Protein AF-A0A2D6FLA5-F1 (afdb_monomer)

pLDDT: mean 74.34, std 14.35, range [46.25, 93.88]

Secondary structure (DSSP, 8-state):
--------------------PPP--PPP--SS----EEEHHHHHHHHHHS-S-BTTTB---HHHHHHHHHHHS-TTTS-SEEEHHHHHHHHHHHHHHHHH---HHHHHHHHHHHHHHHHHHT-

Solvent-accessible surface area (backbone atoms only — not comparable to full-atom values): 7886 Å² total; per-residue (Å²): 139,82,90,82,86,84,80,82,79,82,80,79,78,72,80,79,75,83,79,83,68,78,76,89,68,76,78,79,82,46,99,67,69,74,73,70,59,41,42,55,68,56,48,54,49,46,61,69,68,42,70,53,73,39,91,90,85,50,66,69,51,76,64,57,47,57,49,45,49,47,71,66,52,33,75,92,82,38,69,68,53,45,40,62,67,53,53,53,47,40,50,52,52,48,52,52,49,40,71,71,49,86,51,69,69,59,33,49,54,42,51,47,52,49,52,42,57,56,56,59,74,76,110

Nearest PDB structures (foldseek):
  4ki8-assembly1_D  TM=9.825E-01  e=3.910E+00  Escherichia coli
  3osx-assembly1_A  TM=9.910E-01  e=4.405E+00  Xenorhabdus nematophila
  1fy9-assembly1_A  TM=9.837E-01  e=4.963E+00  Escherichia coli
  7v9r-assembly1_G  TM=9.101E-01  e=9.006E+00  Epinephelus coioides

Foldseek 3Di:
DDDDDDDDDDPPPDPDDPPPPPPPDQPPQDPPDDFPKDFPVNVLVLLQPQDLDLDDDGGQDNVNSVVLCCVLPPPVPHDRIATPVSLVVSLVVLVVVLVVDDDPVVVVVSVSSNSRSVRSVVD

Sequence (123 aa):
MAFLEKRSGSSRISPSRPTNKPSSVPPPKGLFGVKKEHTRSWMRESFRKASLFIGGGGMLNKEERAMLEKSVFPRGKFGEYISERDYNRALKDLNKEEFRVSTGVEKRKIREKIRFLKGVLKK

Structure (mmCIF, N/CA/C/O backbone):
data_AF-A0A2D6FLA5-F1
#
_entry.id   AF-A0A2D6FLA5-F1
#
loop_
_atom_site.group_PDB
_atom_site.id
_atom_site.type_symbol
_atom_site.label_atom_id
_atom_site.label_alt_id
_atom_site.label_comp_id
_atom_site.label_asym_id
_atom_site.label_entity_id
_atom_site.label_seq_id
_atom_site.pdbx_PDB_ins_code
_atom_site.Cartn_x
_atom_site.Cartn_y
_atom_site.Cartn_z
_atom_site.occupancy
_atom_site.B_iso_or_equiv
_atom_site.auth_seq_id
_atom_site.auth_comp_id
_atom_site.auth_asym_id
_atom_site.auth_atom_id
_atom_site.pdbx_PDB_model_num
ATOM 1 N N . MET A 1 1 ? 27.660 -67.996 -11.412 1.00 46.25 1 MET A N 1
ATOM 2 C CA . MET A 1 1 ? 27.771 -66.907 -12.413 1.00 46.25 1 MET A CA 1
ATOM 3 C C . MET A 1 1 ? 26.463 -66.899 -13.199 1.00 46.25 1 MET A C 1
ATOM 5 O O . MET A 1 1 ? 26.027 -67.985 -13.529 1.00 46.25 1 MET A O 1
ATOM 9 N N . ALA A 1 2 ? 25.735 -65.824 -13.483 1.00 50.28 2 ALA A N 1
ATOM 10 C CA . ALA A 1 2 ? 25.939 -64.393 -13.333 1.00 50.28 2 ALA A CA 1
ATOM 11 C C . ALA A 1 2 ? 24.562 -63.707 -13.168 1.00 50.28 2 ALA A C 1
ATOM 13 O O . ALA A 1 2 ? 23.532 -64.238 -13.579 1.00 50.28 2 ALA A O 1
ATOM 14 N N . PHE A 1 3 ? 24.597 -62.533 -12.547 1.00 57.84 3 PHE A N 1
ATOM 15 C CA . PHE A 1 3 ? 23.526 -61.552 -12.380 1.00 57.84 3 PHE A CA 1
ATOM 16 C C . PHE A 1 3 ? 22.991 -61.035 -13.725 1.00 57.84 3 PHE A C 1
ATOM 18 O O . PHE A 1 3 ? 23.786 -60.784 -14.627 1.00 57.84 3 PHE A O 1
ATOM 25 N N . LEU A 1 4 ? 21.690 -60.727 -13.816 1.00 62.38 4 LEU A N 1
ATOM 26 C CA . LEU A 1 4 ? 21.217 -59.695 -14.748 1.00 62.38 4 LEU A CA 1
ATOM 27 C C . LEU A 1 4 ? 19.977 -58.965 -14.197 1.00 62.38 4 LEU A C 1
ATOM 29 O O . LEU A 1 4 ? 18.830 -59.309 -14.478 1.00 62.38 4 LEU A O 1
ATOM 33 N N . GLU A 1 5 ? 20.236 -57.937 -13.384 1.00 55.19 5 GLU A N 1
ATOM 34 C CA . GLU A 1 5 ? 19.274 -56.897 -13.004 1.00 55.19 5 GLU A CA 1
ATOM 35 C C . GLU A 1 5 ? 18.824 -56.117 -14.253 1.00 55.19 5 GLU A C 1
ATOM 37 O O . GLU A 1 5 ? 19.623 -55.437 -14.897 1.00 55.19 5 GLU A O 1
ATOM 42 N N . LYS A 1 6 ? 17.524 -56.127 -14.564 1.00 59.75 6 LYS A N 1
ATOM 43 C CA . LYS A 1 6 ? 16.916 -55.132 -15.460 1.00 59.75 6 LYS A CA 1
ATOM 44 C C . LYS A 1 6 ? 16.469 -53.924 -14.636 1.00 59.75 6 LYS A C 1
ATOM 46 O O . LYS A 1 6 ? 15.346 -53.878 -14.145 1.00 59.75 6 LYS A O 1
ATOM 51 N N . ARG A 1 7 ? 17.347 -52.928 -14.493 1.00 49.41 7 ARG A N 1
ATOM 52 C CA . ARG A 1 7 ? 16.980 -51.582 -14.023 1.00 49.41 7 ARG A CA 1
ATOM 53 C C . ARG A 1 7 ? 16.518 -50.749 -15.219 1.00 49.41 7 ARG A C 1
ATOM 55 O O . ARG A 1 7 ? 17.335 -50.176 -15.931 1.00 49.41 7 ARG A O 1
ATOM 62 N N . SER A 1 8 ? 15.209 -50.678 -15.453 1.00 56.06 8 SER A N 1
ATOM 63 C CA . SER A 1 8 ? 14.636 -49.696 -16.378 1.00 56.06 8 SER A CA 1
ATOM 64 C C . SER A 1 8 ? 14.671 -48.314 -15.721 1.00 56.06 8 SER A C 1
ATOM 66 O O . SER A 1 8 ? 13.937 -48.044 -14.768 1.00 56.06 8 SER A O 1
ATOM 68 N N . GLY A 1 9 ? 15.570 -47.462 -16.212 1.00 49.56 9 GLY A N 1
ATOM 69 C CA . GLY A 1 9 ? 15.753 -46.088 -15.765 1.00 49.56 9 GLY A CA 1
ATOM 70 C C . GLY A 1 9 ? 14.492 -45.245 -15.950 1.00 49.56 9 GLY A C 1
ATOM 71 O O . GLY A 1 9 ? 14.025 -45.024 -17.062 1.00 49.56 9 GLY A O 1
ATOM 72 N N . SER A 1 10 ? 13.966 -44.739 -14.835 1.00 52.56 10 SER A N 1
ATOM 73 C CA . SER A 1 10 ? 12.967 -43.674 -14.806 1.00 52.56 10 SER A CA 1
ATOM 74 C C . SER A 1 10 ? 13.660 -42.346 -15.127 1.00 52.56 10 SER A C 1
ATOM 76 O O . SER A 1 10 ? 14.233 -41.692 -14.254 1.00 52.56 10 SER A O 1
ATOM 78 N N . SER A 1 11 ? 13.641 -41.950 -16.398 1.00 54.84 11 SER A N 1
ATOM 79 C CA . SER A 1 11 ? 14.035 -40.612 -16.833 1.00 54.84 11 SER A CA 1
ATOM 80 C C . SER A 1 11 ? 12.974 -39.603 -16.386 1.00 54.84 11 SER A C 1
ATOM 82 O O . SER A 1 11 ? 11.981 -39.370 -17.077 1.00 54.84 11 SER A O 1
ATOM 84 N N . ARG A 1 12 ? 13.170 -38.999 -15.209 1.00 56.62 12 ARG A N 1
ATOM 85 C CA . ARG A 1 12 ? 12.421 -37.808 -14.787 1.00 56.62 12 ARG A CA 1
ATOM 86 C C . ARG A 1 12 ? 12.859 -36.636 -15.661 1.00 56.62 12 ARG A C 1
ATOM 88 O O . ARG A 1 12 ? 13.845 -35.965 -15.368 1.00 56.62 12 ARG A O 1
ATOM 95 N N . ILE A 1 13 ? 12.136 -36.407 -16.751 1.00 57.59 13 ILE A N 1
ATOM 96 C CA . ILE A 1 13 ? 12.225 -35.167 -17.518 1.00 57.59 13 ILE A CA 1
ATOM 97 C C . ILE A 1 13 ? 11.617 -34.080 -16.630 1.00 57.59 13 ILE A C 1
ATOM 99 O O . ILE A 1 13 ? 10.401 -33.932 -16.542 1.00 57.59 13 ILE A O 1
ATOM 103 N N . SER A 1 14 ? 12.467 -33.363 -15.901 1.00 56.84 14 SER A N 1
ATOM 104 C CA . SER A 1 14 ? 12.069 -32.146 -15.200 1.00 56.84 14 SER A CA 1
ATOM 105 C C . SER A 1 14 ? 11.685 -31.104 -16.254 1.00 56.84 14 SER A C 1
ATOM 107 O O . SER A 1 14 ? 12.549 -30.744 -17.056 1.00 56.84 14 SER A O 1
ATOM 109 N N . PRO A 1 15 ? 10.438 -30.598 -16.298 1.00 57.41 15 PRO A N 1
ATOM 110 C CA . PRO A 1 15 ? 10.100 -29.518 -17.210 1.00 57.41 15 PRO A CA 1
ATOM 111 C C . PRO A 1 15 ? 10.926 -28.289 -16.823 1.00 57.41 15 PRO A C 1
ATOM 113 O O . PRO A 1 15 ? 10.849 -27.788 -15.696 1.00 57.41 15 PRO A O 1
ATOM 116 N N . SER A 1 16 ? 11.761 -27.831 -17.752 1.00 55.84 16 SER A N 1
ATOM 117 C CA . SER A 1 16 ? 12.529 -26.602 -17.621 1.00 55.84 16 SER A CA 1
ATOM 118 C C . SER A 1 16 ? 11.559 -25.444 -17.399 1.00 55.84 16 SER A C 1
ATOM 120 O O . SER A 1 16 ? 10.745 -25.090 -18.248 1.00 55.84 16 SER A O 1
ATOM 122 N N . ARG A 1 17 ? 11.613 -24.868 -16.197 1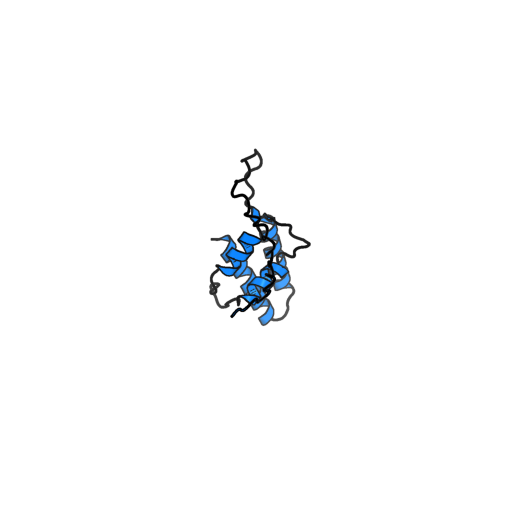.00 60.16 17 ARG A N 1
ATOM 123 C CA . ARG A 1 17 ? 10.812 -23.706 -15.818 1.00 60.16 17 ARG A CA 1
ATOM 124 C C . ARG A 1 17 ? 11.223 -22.534 -16.719 1.00 60.16 17 ARG A C 1
ATOM 126 O O . ARG A 1 17 ? 12.386 -22.137 -16.642 1.00 60.16 17 ARG A O 1
ATOM 133 N N . PRO A 1 18 ? 10.325 -21.953 -17.536 1.00 54.88 18 PRO A N 1
ATOM 134 C CA . PRO A 1 18 ? 10.672 -20.802 -18.355 1.00 54.88 18 PRO A CA 1
ATOM 135 C C . PRO A 1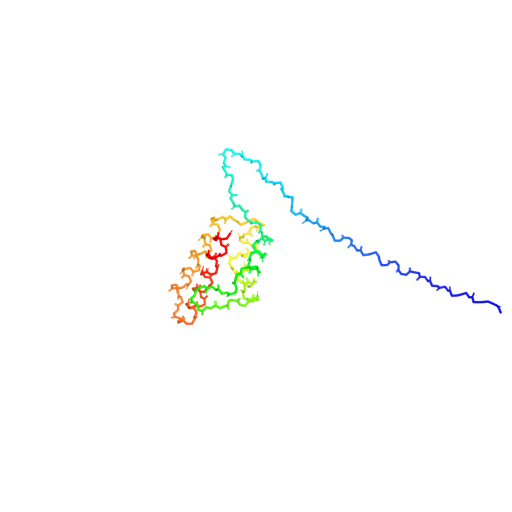 18 ? 11.056 -19.646 -17.432 1.00 54.88 18 PRO A C 1
ATOM 137 O O . PRO A 1 18 ? 10.241 -19.111 -16.674 1.00 54.88 18 PRO A O 1
ATOM 140 N N . THR A 1 19 ? 12.337 -19.288 -17.447 1.00 53.53 19 THR A N 1
ATOM 141 C CA . THR A 1 19 ? 12.836 -18.095 -16.778 1.00 53.53 19 THR A CA 1
ATOM 142 C C . THR A 1 19 ? 12.441 -16.896 -17.630 1.00 53.53 19 THR A C 1
ATOM 144 O O . THR A 1 19 ? 13.212 -16.460 -18.481 1.00 53.53 19 THR A O 1
ATOM 147 N N . ASN A 1 20 ? 11.249 -16.347 -17.393 1.00 51.72 20 ASN A N 1
ATOM 148 C CA . ASN A 1 20 ? 10.934 -14.974 -17.783 1.00 51.72 20 ASN A CA 1
ATOM 149 C C . ASN A 1 20 ? 11.841 -14.041 -16.966 1.00 51.72 20 ASN A C 1
ATOM 151 O O . ASN A 1 20 ? 11.450 -13.518 -15.922 1.00 51.72 20 ASN A O 1
ATOM 155 N N . LYS A 1 21 ? 13.099 -13.894 -17.400 1.00 48.41 21 LYS A N 1
ATOM 156 C CA . LYS A 1 21 ? 13.950 -12.779 -16.992 1.00 48.41 21 LYS A CA 1
ATOM 157 C C . LYS A 1 21 ? 13.276 -11.520 -17.545 1.00 48.41 21 LYS A C 1
ATOM 159 O O . LYS A 1 21 ? 13.121 -11.441 -18.762 1.00 48.41 21 LYS A O 1
ATOM 164 N N . PRO A 1 22 ? 12.858 -10.556 -16.709 1.00 52.56 22 PRO A N 1
ATOM 165 C CA . PRO A 1 22 ? 12.397 -9.278 -17.225 1.00 52.56 22 PRO A CA 1
ATOM 166 C C . PRO A 1 22 ? 13.550 -8.666 -18.023 1.00 52.56 22 PRO A C 1
ATOM 168 O O . PRO A 1 22 ? 14.656 -8.519 -17.497 1.00 52.56 22 PRO A O 1
ATOM 171 N N . SER A 1 23 ? 13.316 -8.388 -19.306 1.00 50.34 23 SER A N 1
ATOM 172 C CA . SER A 1 23 ? 14.296 -7.738 -20.166 1.00 50.34 23 SER A CA 1
ATOM 173 C C . SER A 1 23 ? 14.699 -6.419 -19.515 1.00 50.34 23 SER A C 1
ATOM 175 O O . SER A 1 23 ? 13.868 -5.531 -19.333 1.00 50.34 23 SER A O 1
ATOM 177 N N . SER A 1 24 ? 15.975 -6.284 -19.166 1.00 56.50 24 SER A N 1
ATOM 178 C CA . SER A 1 24 ? 16.572 -5.087 -18.568 1.00 56.50 24 SER A CA 1
ATOM 179 C C . SER A 1 24 ? 16.722 -3.932 -19.563 1.00 56.50 24 SER A C 1
ATOM 181 O O . SER A 1 24 ? 17.572 -3.068 -19.367 1.00 56.50 24 SER A O 1
ATOM 183 N N . VAL A 1 25 ? 15.962 -3.938 -20.659 1.00 60.25 25 VAL A N 1
ATOM 184 C CA . VAL A 1 25 ? 16.022 -2.898 -21.681 1.00 60.25 25 VAL A CA 1
ATOM 185 C C . VAL A 1 25 ? 15.150 -1.744 -21.190 1.00 60.25 25 VAL A C 1
ATOM 187 O O . VAL A 1 25 ? 13.930 -1.909 -21.112 1.00 60.25 25 VAL A O 1
ATOM 190 N N . PRO A 1 26 ? 15.733 -0.592 -20.804 1.00 58.09 26 PRO A N 1
ATOM 191 C CA . PRO A 1 26 ? 14.930 0.583 -20.515 1.00 58.09 26 PRO A CA 1
ATOM 192 C C . PRO A 1 26 ? 14.175 0.966 -21.798 1.00 58.09 26 PRO A C 1
ATOM 194 O O . PRO A 1 26 ? 14.787 0.984 -22.870 1.00 58.09 26 PRO A O 1
ATOM 197 N N . PRO A 1 27 ? 12.861 1.243 -21.730 1.00 57.22 27 PRO A N 1
ATOM 198 C CA . PRO A 1 27 ? 12.109 1.632 -22.913 1.00 57.22 27 PRO A CA 1
ATOM 199 C C . PRO A 1 27 ? 12.728 2.901 -23.524 1.00 57.22 27 PRO A C 1
ATOM 201 O O . PRO A 1 27 ? 13.222 3.762 -22.783 1.00 57.22 27 PRO A O 1
ATOM 204 N N . PRO A 1 28 ? 12.739 3.022 -24.864 1.00 52.50 28 PRO A N 1
ATOM 205 C CA . PRO A 1 28 ? 13.316 4.174 -25.543 1.00 52.50 28 PRO A CA 1
ATOM 206 C C . PRO A 1 28 ? 12.672 5.461 -25.019 1.00 52.50 28 PRO A C 1
ATOM 208 O O . PRO A 1 28 ? 11.454 5.538 -24.846 1.00 52.50 28 PRO A O 1
ATOM 211 N N . LYS A 1 29 ? 13.501 6.474 -24.738 1.00 51.03 29 LYS A N 1
ATOM 212 C CA . LYS A 1 29 ? 13.063 7.807 -24.301 1.00 51.03 29 LYS A CA 1
ATOM 213 C C . LYS A 1 29 ? 12.303 8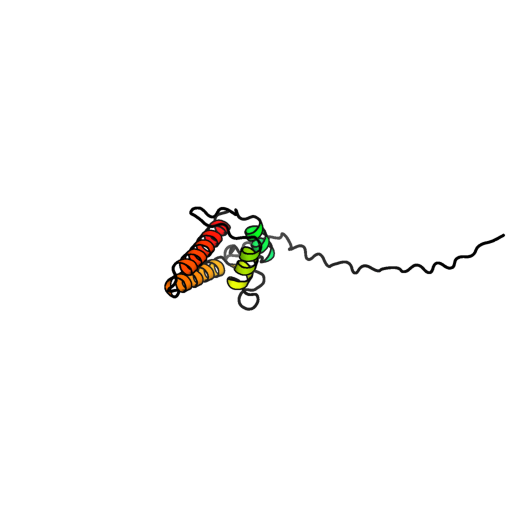.492 -25.445 1.00 51.03 29 LYS A C 1
ATOM 215 O O . LYS A 1 29 ? 12.885 9.248 -26.212 1.00 51.03 29 LYS A O 1
ATOM 220 N N . GLY A 1 30 ? 11.013 8.192 -25.581 1.00 58.66 30 GLY A N 1
ATOM 221 C CA . GLY A 1 30 ? 10.095 8.933 -26.441 1.00 58.66 30 GLY A CA 1
ATOM 222 C C . GLY A 1 30 ? 9.785 10.321 -25.872 1.00 58.66 30 GLY A C 1
ATOM 223 O O . GLY A 1 30 ? 9.995 10.578 -24.687 1.00 58.66 30 GLY A O 1
ATOM 224 N N . LEU A 1 31 ? 9.242 11.201 -26.720 1.00 65.94 31 LEU A N 1
ATOM 225 C CA . LEU A 1 31 ? 8.811 12.578 -26.406 1.00 65.94 31 LEU A CA 1
ATOM 226 C C . LEU A 1 31 ? 7.894 12.679 -25.167 1.00 65.94 31 LEU A C 1
ATOM 228 O O . LEU A 1 31 ? 7.806 13.716 -24.516 1.00 65.94 31 LEU A O 1
ATOM 232 N N . PHE A 1 32 ? 7.235 11.575 -24.821 1.00 66.06 32 PHE A N 1
ATOM 233 C CA . PHE A 1 32 ? 6.560 11.370 -23.551 1.00 66.06 32 PHE A CA 1
ATOM 234 C C . PHE A 1 32 ? 7.555 10.724 -22.594 1.00 66.06 32 PHE A C 1
ATOM 236 O O . PHE A 1 32 ? 7.807 9.522 -22.681 1.00 66.06 32 PHE A O 1
ATOM 243 N N . GLY A 1 33 ? 8.146 11.520 -21.702 1.00 59.38 33 GLY A N 1
ATOM 244 C CA . GLY A 1 33 ? 9.126 11.009 -20.751 1.00 59.38 33 GLY A CA 1
ATOM 245 C C . GLY A 1 33 ? 8.620 9.740 -20.060 1.00 59.38 33 GLY A C 1
ATOM 246 O O . GLY A 1 33 ? 7.582 9.762 -19.411 1.00 59.38 33 GLY A O 1
ATOM 247 N N . VAL A 1 34 ? 9.344 8.628 -20.208 1.00 58.50 34 VAL A N 1
ATOM 248 C CA . VAL A 1 34 ? 10.042 8.048 -19.057 1.00 58.50 34 VAL A CA 1
ATOM 249 C C . VAL A 1 34 ? 9.209 7.819 -17.798 1.00 58.50 34 VAL A C 1
ATOM 251 O O . VAL A 1 34 ? 9.770 8.030 -16.724 1.00 58.50 34 VAL A O 1
ATOM 254 N N . LYS A 1 35 ? 7.910 7.484 -17.858 1.00 63.31 35 LYS A N 1
ATOM 255 C CA . LYS A 1 35 ? 7.126 7.278 -16.630 1.00 63.31 35 LYS A CA 1
ATOM 256 C C . LYS A 1 35 ? 7.789 6.158 -15.839 1.00 63.31 35 LYS A C 1
ATOM 258 O O . LYS A 1 35 ? 7.987 5.063 -16.356 1.00 63.31 35 LYS A O 1
ATOM 263 N N . LYS A 1 36 ? 8.171 6.454 -14.595 1.00 71.25 36 LYS A N 1
ATOM 264 C CA . LYS A 1 36 ? 8.737 5.460 -13.684 1.00 71.25 36 LYS A CA 1
ATOM 265 C C . LYS A 1 36 ? 7.640 4.457 -13.354 1.00 71.25 36 LYS A C 1
ATOM 267 O O . LYS A 1 36 ? 6.775 4.703 -12.514 1.00 71.25 36 LYS A O 1
ATOM 272 N N . GLU A 1 37 ? 7.648 3.358 -14.086 1.00 82.25 37 GLU A N 1
ATOM 273 C CA . GLU A 1 37 ? 6.785 2.217 -13.850 1.00 82.25 37 GLU A CA 1
ATOM 274 C C . GLU A 1 37 ? 7.591 1.138 -13.145 1.00 82.25 37 GLU A C 1
ATOM 276 O O . GLU A 1 37 ? 8.695 0.778 -13.555 1.00 82.25 37 GLU A O 1
ATOM 281 N N . HIS A 1 38 ? 7.028 0.623 -12.061 1.00 83.25 38 HIS A N 1
ATOM 282 C CA . HIS A 1 38 ? 7.622 -0.466 -11.313 1.00 83.25 38 HIS A CA 1
ATOM 283 C C . HIS A 1 38 ? 6.879 -1.754 -11.628 1.00 83.25 38 HIS A C 1
ATOM 285 O O . HIS A 1 38 ? 5.652 -1.818 -11.546 1.00 83.25 38 HIS A O 1
ATOM 291 N N . THR A 1 39 ? 7.617 -2.808 -11.959 1.00 85.38 39 THR A N 1
ATOM 292 C CA . THR A 1 39 ? 7.027 -4.138 -12.096 1.00 85.38 39 THR A CA 1
ATOM 293 C C . THR A 1 39 ? 6.556 -4.653 -10.739 1.00 85.38 39 THR A C 1
ATOM 295 O O . THR A 1 39 ? 7.102 -4.321 -9.681 1.00 85.38 39 THR A O 1
ATOM 298 N N . ARG A 1 40 ? 5.568 -5.549 -10.749 1.00 82.19 40 ARG A N 1
ATOM 299 C CA . ARG A 1 40 ? 5.130 -6.245 -9.530 1.00 82.19 40 ARG A CA 1
ATOM 300 C C . ARG A 1 40 ? 6.248 -7.018 -8.831 1.00 82.19 40 ARG A C 1
ATOM 302 O O . ARG A 1 40 ? 6.253 -7.112 -7.606 1.00 82.19 40 ARG A O 1
ATOM 309 N N . SER A 1 41 ? 7.166 -7.609 -9.595 1.00 82.00 41 SER A N 1
ATOM 310 C CA . SER A 1 41 ? 8.325 -8.321 -9.045 1.00 82.00 41 SER A CA 1
ATOM 311 C C . SER A 1 41 ? 9.229 -7.370 -8.266 1.00 82.00 41 SER A C 1
ATOM 313 O O . SER A 1 41 ? 9.559 -7.671 -7.120 1.00 82.00 41 SER A O 1
ATOM 315 N N . TRP A 1 42 ? 9.522 -6.198 -8.836 1.00 84.75 42 TRP A N 1
ATOM 316 C CA . TRP A 1 42 ? 10.268 -5.144 -8.158 1.00 84.75 42 TRP A CA 1
ATOM 317 C C . TRP A 1 42 ? 9.555 -4.695 -6.882 1.00 84.75 42 TRP A C 1
ATOM 319 O O . TRP A 1 42 ? 10.152 -4.680 -5.815 1.00 84.75 42 TRP A O 1
ATOM 329 N N . MET A 1 43 ? 8.249 -4.437 -6.955 1.00 82.75 43 MET A N 1
ATOM 330 C CA . MET A 1 43 ? 7.413 -4.094 -5.799 1.00 82.75 43 MET A CA 1
ATOM 331 C C . MET A 1 43 ? 7.510 -5.123 -4.672 1.00 82.75 43 MET A C 1
ATOM 333 O O . MET A 1 43 ? 7.790 -4.775 -3.529 1.00 82.75 43 MET A O 1
ATOM 337 N N . ARG A 1 44 ? 7.317 -6.406 -4.985 1.00 83.25 44 ARG A N 1
ATOM 338 C CA . ARG A 1 44 ? 7.427 -7.503 -4.011 1.00 83.25 44 ARG A CA 1
ATOM 339 C C . ARG A 1 44 ? 8.779 -7.525 -3.335 1.00 83.25 44 ARG A C 1
ATOM 341 O O . ARG A 1 44 ? 8.872 -7.736 -2.127 1.00 83.25 44 ARG A O 1
ATOM 348 N N . GLU A 1 45 ? 9.823 -7.337 -4.124 1.00 84.44 45 GLU A N 1
ATOM 349 C CA . GLU A 1 45 ? 11.185 -7.325 -3.633 1.00 84.44 45 GLU A CA 1
ATOM 350 C C . GLU A 1 45 ? 11.441 -6.107 -2.742 1.00 84.44 45 GLU A C 1
ATOM 352 O O . GLU A 1 45 ? 11.939 -6.268 -1.629 1.00 84.44 45 GLU A O 1
ATOM 357 N N . SER A 1 46 ? 10.993 -4.922 -3.156 1.00 83.44 46 SER A N 1
ATOM 358 C CA . SER A 1 46 ? 11.052 -3.692 -2.368 1.00 83.44 46 SER A CA 1
ATOM 359 C C . SER A 1 46 ? 10.284 -3.824 -1.053 1.00 83.44 46 SER A C 1
ATOM 361 O O . SER A 1 46 ? 10.805 -3.452 -0.009 1.00 83.44 46 SER A O 1
ATOM 363 N N . PHE A 1 47 ? 9.098 -4.438 -1.044 1.00 83.69 47 PHE A N 1
ATOM 364 C CA . PHE A 1 47 ? 8.311 -4.660 0.177 1.00 83.69 47 PHE A CA 1
ATOM 365 C C . PHE A 1 47 ? 8.990 -5.664 1.122 1.00 83.69 47 PHE A C 1
ATOM 367 O O . PHE A 1 47 ? 8.955 -5.502 2.346 1.00 83.69 47 PHE A O 1
ATOM 374 N N . ARG A 1 48 ? 9.645 -6.695 0.572 1.00 81.69 48 ARG A N 1
ATOM 375 C CA . ARG A 1 48 ? 10.440 -7.654 1.356 1.00 81.69 48 ARG A CA 1
ATOM 376 C C . ARG A 1 48 ? 11.691 -7.009 1.950 1.00 81.69 48 ARG A C 1
ATOM 378 O O . ARG A 1 48 ? 11.991 -7.264 3.112 1.00 81.69 48 ARG A O 1
ATOM 385 N N . LYS A 1 49 ? 12.393 -6.186 1.167 1.00 82.38 49 LYS A N 1
ATOM 386 C CA . LYS A 1 49 ? 13.642 -5.504 1.549 1.00 82.38 49 LYS A CA 1
ATOM 387 C C . LYS A 1 49 ? 13.421 -4.250 2.395 1.00 82.38 49 LYS A C 1
ATOM 389 O O . LYS A 1 49 ? 14.351 -3.785 3.050 1.00 82.38 49 LYS A O 1
ATOM 394 N N . ALA A 1 50 ? 12.219 -3.678 2.378 1.00 79.19 50 ALA A N 1
ATOM 395 C CA . ALA A 1 50 ? 11.896 -2.501 3.168 1.00 79.19 50 ALA A CA 1
ATOM 396 C C . ALA A 1 50 ? 12.109 -2.769 4.663 1.00 79.19 50 ALA A C 1
ATOM 398 O O . ALA A 1 50 ? 11.885 -3.878 5.160 1.00 79.19 50 ALA A O 1
ATOM 399 N N . SER A 1 51 ? 12.554 -1.736 5.379 1.00 67.75 51 SER A N 1
ATOM 400 C CA . SER A 1 51 ? 12.838 -1.826 6.811 1.00 67.75 51 SER A CA 1
ATOM 401 C C . SER A 1 51 ? 11.609 -2.320 7.575 1.00 67.75 51 SER A C 1
ATOM 403 O O . SER A 1 51 ? 10.484 -1.908 7.294 1.00 67.75 51 SER A O 1
ATOM 405 N N . LEU A 1 52 ? 11.831 -3.204 8.552 1.00 66.50 52 LEU A N 1
ATOM 406 C CA . LEU A 1 52 ? 10.827 -3.547 9.565 1.00 66.50 52 LEU A CA 1
ATOM 407 C C . LEU A 1 52 ? 10.432 -2.344 10.402 1.00 66.50 52 LEU A C 1
ATOM 409 O O . LEU A 1 52 ? 9.282 -2.252 10.811 1.00 66.50 52 LEU A O 1
ATOM 413 N N . PHE A 1 53 ? 11.353 -1.411 10.596 1.00 64.00 53 PHE A N 1
ATOM 414 C CA . PHE A 1 53 ? 11.102 -0.229 11.383 1.00 64.00 53 PHE A CA 1
ATOM 415 C C . PHE A 1 53 ? 10.591 0.898 10.489 1.00 64.00 53 PHE A C 1
ATOM 417 O O . PHE A 1 53 ? 11.351 1.537 9.756 1.00 64.00 53 PHE A O 1
ATOM 424 N N . ILE A 1 54 ? 9.283 1.120 10.544 1.00 63.50 54 ILE A N 1
ATOM 425 C CA . ILE A 1 54 ? 8.636 2.297 9.979 1.00 63.50 54 ILE A CA 1
ATOM 426 C C . ILE A 1 54 ? 8.638 3.328 11.107 1.00 63.50 54 ILE A C 1
ATOM 428 O O . ILE A 1 54 ? 7.965 3.129 12.117 1.00 63.50 54 ILE A O 1
ATOM 432 N N . GLY A 1 55 ? 9.443 4.387 10.981 1.00 52.62 55 GLY A N 1
ATOM 433 C CA . GLY A 1 55 ? 9.642 5.378 12.045 1.00 52.62 55 GLY A CA 1
ATOM 434 C C . GLY A 1 55 ? 8.339 5.770 12.761 1.00 52.62 55 GLY A C 1
ATOM 435 O O . GLY A 1 55 ? 7.350 6.160 12.129 1.00 52.62 55 GLY A O 1
ATOM 436 N N . GLY A 1 56 ? 8.339 5.632 14.091 1.00 53.62 56 GLY A N 1
ATOM 437 C CA . GLY A 1 56 ? 7.227 6.030 14.954 1.00 53.62 56 GLY A CA 1
ATOM 438 C C . GLY A 1 56 ? 6.155 4.965 15.229 1.00 53.62 56 GLY A C 1
ATOM 439 O O . GLY A 1 56 ? 4.981 5.330 15.296 1.00 53.62 56 GLY A O 1
ATOM 440 N N . GLY A 1 57 ? 6.535 3.694 15.419 1.00 52.69 57 GLY A N 1
ATOM 441 C CA . GLY A 1 57 ? 5.816 2.837 16.378 1.00 52.69 57 GLY A CA 1
ATOM 442 C C . GLY A 1 57 ? 5.159 1.544 15.882 1.00 52.69 57 GLY A C 1
ATOM 443 O O . GLY A 1 57 ? 4.370 0.984 16.640 1.00 52.69 57 GLY A O 1
ATOM 444 N N . GLY A 1 58 ? 5.463 1.036 14.684 1.00 59.38 58 GLY A N 1
ATOM 445 C CA . GLY A 1 58 ? 4.922 -0.256 14.233 1.00 59.38 58 GLY A CA 1
ATOM 446 C C . GLY A 1 58 ? 5.854 -1.009 13.287 1.00 59.38 58 GLY A C 1
ATOM 447 O O . GLY A 1 58 ? 6.484 -0.403 12.418 1.00 59.38 58 GLY A O 1
ATOM 448 N N . MET A 1 59 ? 5.942 -2.331 13.463 1.00 70.31 59 MET A N 1
ATOM 449 C CA . MET A 1 59 ? 6.626 -3.246 12.546 1.00 70.31 59 MET A CA 1
ATOM 450 C C . MET A 1 59 ? 5.575 -4.048 11.784 1.00 70.31 59 MET A C 1
ATOM 452 O O . MET A 1 59 ? 4.843 -4.818 12.393 1.00 70.31 59 MET A O 1
ATOM 456 N N . LEU A 1 60 ? 5.525 -3.900 10.456 1.00 74.88 60 LEU A N 1
ATOM 457 C CA . LEU A 1 60 ? 4.730 -4.806 9.625 1.00 74.88 60 LEU A CA 1
ATOM 458 C C . LEU A 1 60 ? 5.475 -6.128 9.471 1.00 74.88 60 LEU A C 1
ATOM 460 O O . LEU A 1 60 ? 6.607 -6.153 8.953 1.00 74.88 60 LEU A O 1
ATOM 464 N N . ASN A 1 61 ? 4.823 -7.214 9.872 1.00 81.69 61 ASN A N 1
ATOM 465 C CA . ASN A 1 61 ? 5.360 -8.556 9.719 1.00 81.69 61 ASN A CA 1
ATOM 466 C C . ASN A 1 61 ? 5.444 -8.942 8.228 1.00 81.69 61 ASN A C 1
ATOM 468 O O . ASN A 1 61 ? 4.782 -8.350 7.371 1.00 81.69 61 ASN A O 1
ATOM 472 N N . LYS A 1 62 ? 6.268 -9.938 7.879 1.00 79.88 62 LYS A N 1
ATOM 473 C CA . LYS A 1 62 ? 6.474 -10.346 6.472 1.00 79.88 62 LYS A CA 1
ATOM 474 C C . LYS A 1 62 ? 5.160 -10.709 5.772 1.00 79.88 62 LYS A C 1
ATOM 476 O O . LYS A 1 62 ? 4.964 -10.345 4.612 1.00 79.88 62 LYS A O 1
ATOM 481 N N . GLU A 1 63 ? 4.267 -11.391 6.480 1.00 82.25 63 GLU A N 1
ATOM 482 C CA . GLU A 1 63 ? 2.949 -11.772 5.970 1.00 82.25 63 GLU A CA 1
ATOM 483 C C . GLU A 1 63 ? 2.059 -10.555 5.726 1.00 82.25 63 GLU A C 1
ATOM 485 O O . GLU A 1 63 ? 1.480 -10.421 4.649 1.00 82.25 63 GLU A O 1
ATOM 490 N N . GLU A 1 64 ? 2.024 -9.615 6.669 1.00 82.44 64 GLU A N 1
ATOM 491 C CA . GLU A 1 64 ? 1.222 -8.395 6.558 1.00 82.44 64 GLU A CA 1
ATOM 492 C C . GLU A 1 64 ? 1.653 -7.541 5.366 1.00 82.44 64 GLU A C 1
ATOM 494 O O . GLU A 1 64 ? 0.811 -6.969 4.679 1.00 82.44 64 GLU A O 1
ATOM 499 N N . ARG A 1 65 ? 2.951 -7.503 5.049 1.00 83.69 65 ARG A N 1
ATOM 500 C CA . ARG A 1 65 ? 3.453 -6.813 3.850 1.00 83.69 65 ARG A CA 1
ATOM 501 C C . ARG A 1 65 ? 3.010 -7.480 2.558 1.00 83.69 65 ARG A C 1
ATOM 503 O O . ARG A 1 65 ? 2.681 -6.789 1.597 1.00 83.69 65 ARG A O 1
ATOM 510 N N . ALA A 1 66 ? 3.006 -8.811 2.523 1.00 80.12 66 ALA A N 1
ATOM 511 C CA . ALA A 1 66 ? 2.526 -9.556 1.364 1.00 80.12 66 ALA A CA 1
ATOM 512 C C . ALA A 1 66 ? 1.010 -9.381 1.183 1.00 80.12 66 ALA A C 1
ATOM 514 O O . ALA A 1 66 ? 0.528 -9.260 0.056 1.00 80.12 66 ALA A O 1
ATOM 515 N N . MET A 1 67 ? 0.253 -9.327 2.283 1.00 84.69 67 MET A N 1
ATOM 516 C CA . MET A 1 67 ? -1.172 -8.995 2.248 1.00 84.69 67 MET A CA 1
ATOM 517 C C . MET A 1 67 ? -1.399 -7.547 1.810 1.00 84.69 67 MET A C 1
ATOM 519 O O . MET A 1 67 ? -2.301 -7.302 1.015 1.00 84.69 67 MET A O 1
ATOM 523 N N . LEU A 1 68 ? -0.550 -6.612 2.249 1.00 84.94 68 LEU A N 1
ATOM 524 C CA . LEU A 1 68 ? -0.627 -5.203 1.874 1.00 84.94 68 LEU A CA 1
ATOM 525 C C . LEU A 1 68 ? -0.441 -4.998 0.368 1.00 84.94 68 LEU A C 1
ATOM 527 O O . LEU A 1 68 ? -1.213 -4.267 -0.243 1.00 84.94 68 LEU A O 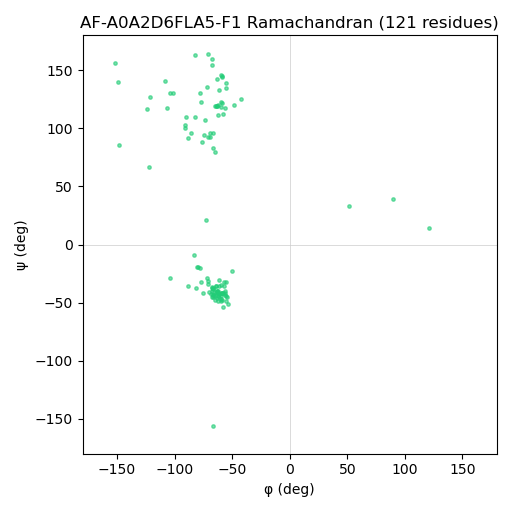1
ATOM 531 N N . GLU A 1 69 ? 0.539 -5.663 -0.255 1.00 83.88 69 GLU A N 1
ATOM 532 C CA . GLU A 1 69 ? 0.696 -5.633 -1.718 1.00 83.88 69 GLU A CA 1
ATOM 533 C C . GLU A 1 69 ? -0.599 -6.085 -2.405 1.00 83.88 69 GLU A C 1
ATOM 535 O O . GLU A 1 69 ? -1.097 -5.410 -3.302 1.00 83.88 69 GLU A O 1
ATOM 540 N N . LYS A 1 70 ? -1.174 -7.209 -1.963 1.00 84.12 70 LYS A N 1
ATOM 541 C CA . LYS A 1 70 ? -2.392 -7.769 -2.562 1.00 84.12 70 LYS A CA 1
ATOM 542 C C . LYS A 1 70 ? -3.615 -6.877 -2.351 1.00 84.12 70 LYS A C 1
ATOM 544 O O . LYS A 1 70 ? -4.443 -6.790 -3.255 1.00 84.12 70 LYS A O 1
ATOM 549 N N . SER A 1 71 ? -3.739 -6.241 -1.186 1.00 84.88 71 SER A N 1
ATOM 550 C CA . SER A 1 71 ? -4.886 -5.391 -0.857 1.00 84.88 71 SER A CA 1
ATOM 551 C C . SER A 1 71 ? -4.817 -4.045 -1.571 1.00 84.88 71 SER A C 1
ATOM 553 O O . SER A 1 71 ? -5.825 -3.561 -2.073 1.00 84.88 71 SER A O 1
ATOM 555 N N . VAL A 1 72 ? -3.625 -3.448 -1.627 1.00 84.69 72 VAL A N 1
ATOM 556 C CA . VAL A 1 72 ? -3.407 -2.116 -2.200 1.00 84.69 72 VAL A CA 1
ATOM 557 C C . VAL A 1 72 ? -3.296 -2.190 -3.720 1.00 84.69 72 VAL A C 1
ATOM 559 O O . VAL A 1 72 ? -3.838 -1.340 -4.421 1.00 84.69 72 VA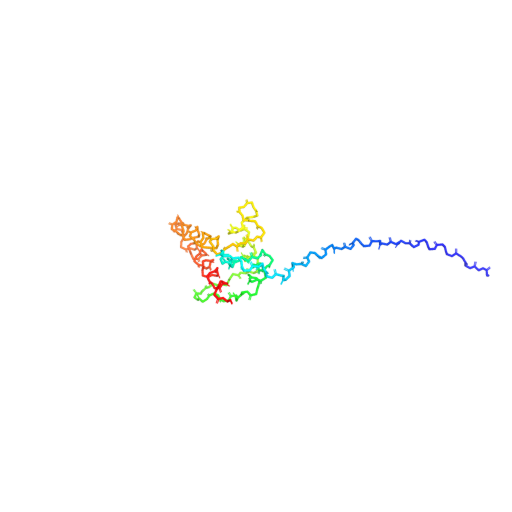L A O 1
ATOM 562 N N . PHE A 1 73 ? -2.661 -3.245 -4.235 1.00 85.19 73 PHE A N 1
ATOM 563 C CA . PHE A 1 73 ? -2.465 -3.474 -5.663 1.00 85.19 73 PHE A CA 1
ATOM 564 C C . PHE A 1 73 ? -3.063 -4.818 -6.107 1.00 85.19 73 PHE A C 1
ATOM 566 O O . PHE A 1 73 ? -2.324 -5.726 -6.516 1.00 85.19 73 PHE A O 1
ATOM 573 N N . PRO A 1 74 ? -4.399 -4.983 -6.074 1.00 83.00 74 PRO A N 1
ATOM 574 C CA . PRO A 1 74 ? -5.045 -6.214 -6.507 1.00 83.00 74 PRO A CA 1
ATOM 575 C C . PRO A 1 74 ? -4.806 -6.486 -7.997 1.00 83.00 74 PRO A C 1
ATOM 577 O O . PRO A 1 74 ? -4.820 -5.578 -8.833 1.00 83.00 74 PRO A O 1
ATOM 580 N N . ARG A 1 75 ? -4.617 -7.769 -8.336 1.00 75.88 75 ARG A N 1
ATOM 581 C CA . ARG A 1 75 ? -4.325 -8.251 -9.704 1.00 75.88 75 ARG A CA 1
ATOM 582 C C . ARG A 1 75 ? -5.340 -7.820 -10.757 1.00 75.88 75 ARG A C 1
ATOM 584 O O . ARG A 1 75 ? -4.937 -7.585 -11.884 1.00 75.88 75 ARG A O 1
ATOM 591 N N . GLY A 1 76 ? -6.609 -7.668 -10.384 1.00 72.25 76 GLY A N 1
ATOM 592 C CA . GLY A 1 76 ? -7.658 -7.244 -11.314 1.00 72.25 76 GLY A CA 1
ATOM 593 C C . GLY A 1 76 ? -7.713 -5.739 -11.596 1.00 72.25 76 GLY A C 1
ATOM 594 O O . GLY A 1 76 ? -8.302 -5.352 -12.595 1.00 72.25 76 GLY A O 1
ATOM 595 N N . LYS A 1 77 ? -7.129 -4.881 -10.742 1.00 70.69 77 LYS A N 1
ATOM 596 C CA . LYS A 1 77 ? -7.169 -3.411 -10.926 1.00 70.69 77 LYS A CA 1
ATOM 597 C C . LYS A 1 77 ? -5.855 -2.833 -11.435 1.00 70.69 77 LYS A C 1
ATOM 599 O O . LYS A 1 77 ? -5.865 -1.804 -12.098 1.00 70.69 77 LYS A O 1
ATOM 604 N N . PHE A 1 78 ? -4.743 -3.482 -11.100 1.00 73.12 78 PHE A N 1
ATOM 605 C CA . PHE A 1 78 ? -3.405 -3.057 -11.488 1.00 73.12 78 PHE A CA 1
ATOM 606 C C . PHE A 1 78 ? -2.742 -4.178 -12.284 1.00 73.12 78 PHE A C 1
ATOM 608 O O . PHE A 1 78 ? -2.702 -5.328 -11.817 1.00 73.12 78 PHE A O 1
ATOM 615 N N . GLY A 1 79 ? -2.247 -3.824 -13.474 1.00 73.81 79 GLY A N 1
ATOM 616 C CA . GLY A 1 79 ? -1.572 -4.725 -14.404 1.00 73.81 79 GLY A CA 1
ATOM 617 C C . GLY A 1 79 ? -0.229 -5.241 -13.879 1.00 73.81 79 GLY A C 1
ATOM 618 O O . GLY A 1 79 ? 0.014 -5.336 -12.673 1.00 73.81 79 GLY A O 1
ATOM 619 N N . GLU A 1 80 ? 0.656 -5.632 -14.790 1.00 78.69 80 GLU A N 1
ATOM 620 C CA . GLU A 1 80 ? 2.007 -6.090 -14.433 1.00 78.69 80 GLU A CA 1
ATOM 621 C C . GLU A 1 80 ? 2.916 -4.945 -13.955 1.00 78.69 80 GLU A C 1
ATOM 623 O O . GLU A 1 80 ? 3.785 -5.148 -13.097 1.00 78.69 80 GLU A O 1
ATOM 628 N N . TYR A 1 81 ? 2.638 -3.742 -14.453 1.00 82.75 81 TYR A N 1
ATOM 629 C CA . TYR A 1 81 ? 3.337 -2.501 -14.159 1.00 82.75 81 TYR A CA 1
ATOM 630 C C . TYR A 1 81 ? 2.469 -1.599 -13.292 1.00 82.75 81 TYR A C 1
ATOM 632 O O . TYR A 1 81 ? 1.249 -1.527 -13.461 1.00 82.75 81 TYR A O 1
ATOM 640 N N . ILE A 1 82 ? 3.109 -0.934 -12.338 1.00 83.88 82 ILE A N 1
ATOM 641 C CA . ILE A 1 82 ? 2.461 -0.054 -11.380 1.00 83.88 82 ILE A CA 1
ATOM 642 C C . ILE A 1 82 ? 3.137 1.300 -11.483 1.00 83.88 82 ILE A C 1
ATOM 644 O O . ILE A 1 82 ? 4.337 1.440 -11.232 1.00 83.88 82 ILE A O 1
ATOM 648 N N . SER A 1 83 ? 2.354 2.289 -11.894 1.00 85.50 83 SER A N 1
ATOM 649 C CA . SER A 1 83 ? 2.831 3.649 -12.078 1.00 85.50 83 SER A CA 1
ATOM 650 C C . SER A 1 83 ? 2.856 4.411 -10.753 1.00 85.50 83 SER A C 1
ATOM 652 O O . SER A 1 83 ? 2.175 4.071 -9.782 1.00 85.50 83 SER A O 1
ATOM 654 N N . GLU A 1 84 ? 3.584 5.522 -10.717 1.00 83.88 84 GLU A N 1
ATOM 655 C CA . GLU A 1 84 ? 3.534 6.452 -9.584 1.00 83.88 84 GLU A CA 1
ATOM 656 C C . GLU A 1 84 ? 2.105 6.972 -9.313 1.00 83.88 84 GLU A C 1
ATOM 658 O O . GLU A 1 84 ? 1.701 7.181 -8.166 1.00 83.88 84 GLU A O 1
ATOM 663 N N . ARG A 1 85 ? 1.285 7.119 -10.363 1.00 84.12 85 ARG A N 1
ATOM 664 C CA . ARG A 1 85 ? -0.127 7.513 -10.238 1.00 84.12 85 ARG A CA 1
ATOM 665 C C . ARG A 1 85 ? -0.932 6.477 -9.456 1.00 84.12 85 ARG A C 1
ATOM 667 O O . ARG A 1 85 ? -1.757 6.854 -8.623 1.00 84.12 85 ARG A O 1
ATOM 674 N N . ASP A 1 86 ? -0.677 5.199 -9.706 1.00 85.81 86 ASP A N 1
ATOM 675 C CA . ASP A 1 86 ? -1.335 4.080 -9.030 1.00 85.81 86 ASP A CA 1
ATOM 676 C C . ASP A 1 86 ? -0.967 4.030 -7.552 1.00 85.81 86 ASP A C 1
ATOM 678 O O . ASP A 1 86 ? -1.841 3.899 -6.696 1.00 85.81 86 ASP A O 1
ATOM 682 N N . TYR A 1 87 ? 0.310 4.240 -7.239 1.00 86.31 87 TYR A N 1
ATOM 683 C CA . TYR A 1 87 ? 0.783 4.390 -5.866 1.00 86.31 87 TYR A CA 1
ATOM 684 C C . TYR A 1 87 ? 0.122 5.562 -5.135 1.00 86.31 87 TYR A C 1
ATOM 686 O O . TYR A 1 87 ? -0.349 5.417 -4.006 1.00 86.31 87 TYR A O 1
ATOM 694 N N . ASN A 1 88 ? 0.048 6.725 -5.779 1.00 87.69 88 ASN A N 1
ATOM 695 C CA . ASN A 1 88 ? -0.602 7.898 -5.202 1.00 87.69 88 ASN A CA 1
ATOM 696 C C . ASN A 1 88 ? -2.103 7.670 -4.985 1.00 87.69 88 ASN A C 1
ATOM 698 O O . ASN A 1 88 ? -2.663 8.131 -3.989 1.00 87.69 88 ASN A O 1
ATOM 702 N N . ARG A 1 89 ? -2.762 6.933 -5.884 1.00 89.19 89 ARG A N 1
ATOM 703 C CA . ARG A 1 89 ? -4.161 6.529 -5.722 1.00 89.19 89 ARG A CA 1
ATOM 704 C C . ARG A 1 89 ? -4.335 5.595 -4.528 1.00 89.19 89 ARG A C 1
ATOM 706 O O . ARG A 1 89 ? -5.171 5.869 -3.677 1.00 89.19 89 ARG A O 1
ATOM 713 N N . ALA A 1 90 ? -3.489 4.578 -4.417 1.00 89.00 90 ALA A N 1
ATOM 714 C CA . ALA A 1 90 ? -3.435 3.672 -3.278 1.00 89.00 90 ALA A CA 1
ATOM 715 C C . ALA A 1 90 ? -3.263 4.408 -1.936 1.00 89.00 90 ALA A C 1
ATOM 717 O O . ALA A 1 90 ? -3.985 4.140 -0.976 1.00 89.00 90 ALA A O 1
ATOM 718 N N . LEU A 1 91 ? -2.355 5.387 -1.870 1.00 90.50 91 LEU A N 1
ATOM 719 C CA . LEU A 1 91 ? -2.184 6.228 -0.682 1.00 90.50 91 LEU A CA 1
ATOM 720 C C . LEU A 1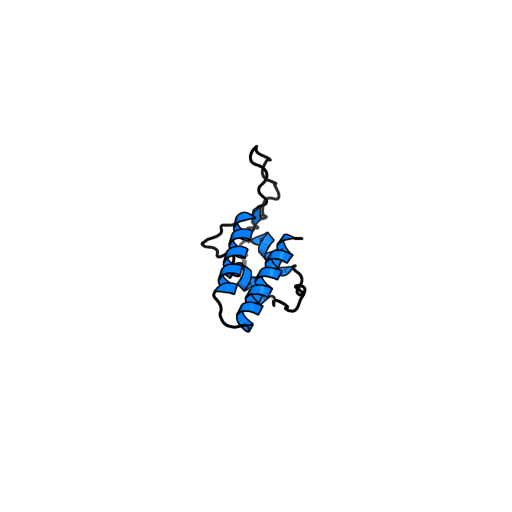 91 ? -3.441 7.049 -0.370 1.00 90.50 91 LEU A C 1
ATOM 722 O O . LEU A 1 91 ? -3.815 7.175 0.794 1.00 90.50 91 LEU A O 1
ATOM 726 N N . LYS A 1 92 ? -4.105 7.615 -1.384 1.00 91.56 92 LYS A N 1
ATOM 727 C CA . LYS A 1 92 ? -5.372 8.340 -1.195 1.00 91.56 92 LYS A CA 1
ATOM 728 C C . LYS A 1 92 ? -6.477 7.423 -0.678 1.00 91.56 92 LYS A C 1
ATOM 730 O O . LYS A 1 92 ? -7.230 7.846 0.193 1.00 91.56 92 LYS A O 1
ATOM 735 N N . ASP A 1 93 ? -6.558 6.198 -1.182 1.00 90.62 93 ASP A N 1
ATOM 736 C CA . ASP A 1 93 ? -7.562 5.225 -0.756 1.00 90.62 93 ASP A CA 1
ATOM 737 C C . ASP A 1 93 ? -7.343 4.813 0.708 1.00 90.62 93 ASP A C 1
ATOM 739 O O . ASP A 1 93 ? -8.292 4.852 1.487 1.00 90.62 93 ASP A O 1
ATOM 743 N N . LEU A 1 94 ? -6.094 4.568 1.123 1.00 91.31 94 LEU A N 1
ATOM 744 C CA . LEU A 1 94 ? -5.765 4.307 2.531 1.00 91.31 94 LEU A CA 1
ATOM 745 C C . LEU A 1 94 ? -6.054 5.505 3.444 1.00 91.31 94 LEU A C 1
ATOM 747 O O . LEU A 1 94 ? -6.579 5.322 4.536 1.00 91.31 94 LEU A O 1
ATOM 751 N N . ASN A 1 95 ? -5.758 6.737 3.010 1.00 91.69 95 ASN A N 1
ATOM 752 C CA . ASN A 1 95 ? -6.118 7.926 3.792 1.00 91.69 95 ASN A CA 1
ATOM 753 C C . ASN A 1 95 ? -7.640 8.022 3.974 1.00 91.69 95 ASN A C 1
ATOM 755 O O . ASN A 1 95 ? -8.115 8.299 5.068 1.00 91.69 95 ASN A O 1
ATOM 759 N N . LYS A 1 96 ? -8.426 7.764 2.920 1.00 93.00 96 LYS A N 1
ATOM 760 C CA . LYS A 1 96 ? -9.894 7.740 3.022 1.00 93.00 96 LYS A CA 1
ATOM 761 C C . LYS A 1 96 ? -10.380 6.650 3.974 1.00 93.00 96 LYS A C 1
ATOM 763 O O . LYS A 1 96 ? -11.329 6.882 4.715 1.00 93.00 96 LYS A O 1
ATOM 768 N N . GLU A 1 97 ? -9.752 5.479 3.945 1.00 90.31 97 GLU A N 1
ATOM 769 C CA . GLU A 1 97 ? -10.050 4.382 4.866 1.00 90.31 97 GLU A CA 1
ATOM 770 C C . GLU A 1 97 ? -9.768 4.791 6.319 1.00 90.31 97 GLU A C 1
ATOM 772 O O . GLU A 1 97 ? -10.613 4.575 7.182 1.00 90.31 97 GLU A O 1
ATOM 777 N N . GLU A 1 98 ? -8.657 5.491 6.576 1.00 91.31 98 GLU A N 1
ATOM 778 C CA . GLU A 1 98 ? -8.328 6.029 7.904 1.00 91.31 98 GLU A CA 1
ATOM 779 C C . GLU A 1 98 ? -9.435 6.943 8.452 1.00 91.31 98 GLU A C 1
ATOM 781 O O . GLU A 1 98 ? -9.780 6.862 9.631 1.00 91.31 98 GLU A O 1
ATOM 786 N N . PHE A 1 99 ? -10.006 7.800 7.599 1.00 90.12 99 PHE A N 1
ATOM 787 C CA . PHE A 1 99 ? -11.094 8.700 7.990 1.00 90.12 99 PHE A CA 1
ATOM 788 C C . PHE A 1 99 ? -12.419 7.976 8.241 1.00 90.12 99 PHE A C 1
ATOM 790 O O . PHE A 1 99 ? -13.210 8.436 9.060 1.00 90.12 99 PHE A O 1
ATOM 797 N N . ARG A 1 100 ? -12.677 6.868 7.539 1.00 91.69 100 ARG A N 1
ATOM 798 C CA . ARG A 1 100 ? -13.929 6.099 7.663 1.00 91.69 100 ARG A CA 1
ATOM 799 C C . ARG A 1 100 ? -13.971 5.229 8.909 1.00 91.69 100 ARG A C 1
ATOM 801 O O . ARG A 1 100 ? -15.040 4.982 9.453 1.00 91.69 100 ARG A O 1
ATOM 808 N N . VAL A 1 101 ? -12.816 4.737 9.325 1.00 92.81 101 VAL A N 1
ATOM 809 C CA . VAL A 1 101 ? -12.681 3.848 10.470 1.00 92.81 101 VAL A CA 1
ATOM 810 C C . VAL A 1 101 ? -12.914 4.616 11.7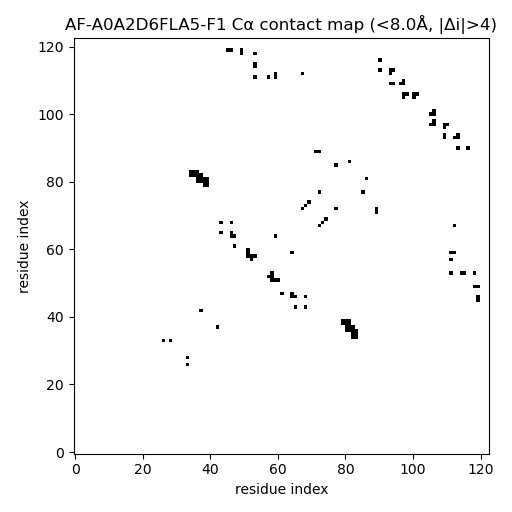71 1.00 92.81 101 VAL A C 1
ATOM 812 O O . VAL A 1 101 ? -12.384 5.708 11.963 1.00 92.81 101 VAL A O 1
ATOM 815 N N . SER A 1 102 ? -13.682 4.046 12.698 1.00 88.62 102 SER A N 1
ATOM 816 C CA . SER A 1 102 ? -13.964 4.648 14.009 1.00 88.62 102 SER A CA 1
ATOM 817 C C . SER A 1 102 ? -12.911 4.274 15.058 1.00 88.62 102 SER A C 1
ATOM 819 O O . SER A 1 102 ? -12.523 5.107 15.879 1.00 88.62 102 SER A O 1
ATOM 821 N N . THR A 1 103 ? -12.386 3.049 14.996 1.00 93.88 103 THR A N 1
ATOM 822 C CA . THR A 1 103 ? -11.526 2.464 16.031 1.00 93.88 103 THR A CA 1
ATOM 823 C C . THR A 1 103 ? -10.084 2.976 15.973 1.00 93.88 103 THR A C 1
ATOM 825 O O . THR A 1 103 ? -9.416 2.908 14.939 1.00 93.88 103 THR A O 1
ATOM 828 N N . GLY A 1 104 ? -9.539 3.410 17.116 1.00 88.75 104 GLY A N 1
ATOM 829 C CA . GLY A 1 104 ? -8.156 3.905 17.213 1.00 88.75 104 GLY A CA 1
ATOM 830 C C . GLY A 1 104 ? -7.090 2.874 16.813 1.00 88.75 104 GLY A C 1
ATOM 831 O O . GLY A 1 104 ? -6.093 3.224 16.181 1.00 88.75 104 GLY A O 1
ATOM 832 N N . VAL A 1 105 ? -7.322 1.592 17.113 1.00 88.12 105 VAL A N 1
ATOM 833 C CA . VAL A 1 105 ? -6.428 0.481 16.739 1.00 88.12 105 VAL A CA 1
ATOM 834 C C . VAL A 1 105 ? -6.355 0.310 15.221 1.00 88.12 105 VAL A C 1
ATOM 836 O O . VAL A 1 105 ? -5.273 0.170 14.654 1.00 88.12 105 VAL A O 1
ATOM 839 N N . GLU A 1 106 ? -7.496 0.358 14.540 1.00 88.19 106 GLU A N 1
ATOM 840 C CA . GLU A 1 106 ? -7.561 0.221 13.086 1.00 88.19 106 GLU A CA 1
ATOM 841 C C . GLU A 1 106 ? -6.978 1.453 12.385 1.00 88.19 106 GLU A C 1
ATOM 843 O O . GLU A 1 106 ? -6.176 1.302 11.461 1.00 88.19 106 GLU A O 1
ATOM 848 N N . LYS A 1 107 ? -7.254 2.665 12.894 1.00 91.06 107 LYS A N 1
ATOM 849 C CA . LYS A 1 107 ? -6.587 3.894 12.429 1.00 91.06 107 LYS A CA 1
ATOM 850 C C . LYS A 1 107 ? -5.072 3.783 12.529 1.00 91.06 107 LYS A C 1
ATOM 852 O O . LYS A 1 107 ? -4.365 4.135 11.586 1.00 91.06 107 LYS A O 1
ATOM 857 N N . ARG A 1 108 ? -4.555 3.261 13.646 1.00 88.75 108 ARG A N 1
ATOM 858 C CA . ARG A 1 108 ? -3.116 3.033 13.824 1.00 88.75 108 ARG A CA 1
ATOM 859 C C . ARG A 1 108 ? -2.568 2.072 12.767 1.00 88.75 108 ARG A C 1
ATOM 861 O O . ARG A 1 108 ? -1.592 2.422 12.107 1.00 88.75 108 ARG A O 1
ATOM 868 N N . LYS A 1 109 ? -3.219 0.924 12.542 1.00 87.19 109 LYS A N 1
ATOM 869 C CA . LYS A 1 109 ? -2.813 -0.035 11.497 1.00 87.19 109 LYS A CA 1
ATOM 870 C C . LYS A 1 109 ? -2.794 0.610 10.109 1.00 87.19 109 LYS A C 1
ATOM 872 O O . LYS A 1 109 ? -1.866 0.388 9.335 1.00 87.19 109 LYS A O 1
ATOM 877 N N . ILE A 1 110 ? -3.788 1.437 9.780 1.00 89.75 110 ILE A N 1
ATOM 878 C CA . ILE A 1 110 ? -3.842 2.141 8.491 1.00 89.75 110 ILE A CA 1
ATOM 879 C C . ILE A 1 110 ? -2.710 3.172 8.375 1.00 89.75 110 ILE A C 1
ATOM 881 O O . ILE A 1 110 ? -2.019 3.204 7.356 1.00 89.75 110 ILE A O 1
ATOM 885 N N . ARG A 1 111 ? -2.428 3.948 9.430 1.00 88.50 111 ARG A N 1
ATOM 886 C CA . ARG A 1 111 ? -1.281 4.875 9.463 1.00 88.50 111 ARG A CA 1
ATOM 887 C C . ARG A 1 111 ? 0.050 4.164 9.257 1.00 88.50 111 ARG A C 1
ATOM 889 O O . ARG A 1 111 ? 0.900 4.668 8.524 1.00 88.50 111 ARG A O 1
ATOM 896 N N . GLU A 1 112 ? 0.236 3.005 9.878 1.00 87.31 112 GLU A N 1
ATOM 897 C CA . GLU A 1 112 ? 1.436 2.180 9.709 1.00 87.31 112 GLU A CA 1
ATOM 898 C C . GLU A 1 112 ? 1.589 1.726 8.249 1.00 87.31 112 GLU A C 1
ATOM 900 O O . GLU A 1 112 ? 2.659 1.905 7.662 1.00 87.31 112 GLU A O 1
ATOM 905 N N . LYS A 1 113 ? 0.502 1.265 7.612 1.00 86.94 113 LYS A N 1
ATOM 906 C CA . LYS A 1 113 ? 0.475 0.931 6.174 1.00 86.94 113 LYS A CA 1
ATOM 907 C C . LYS A 1 113 ? 0.822 2.133 5.285 1.00 86.94 113 LYS A C 1
ATOM 909 O O . LYS A 1 113 ? 1.625 2.000 4.360 1.00 86.94 113 LYS A O 1
ATOM 914 N N . ILE A 1 114 ? 0.264 3.313 5.570 1.00 89.31 114 ILE A N 1
ATOM 915 C CA . ILE A 1 114 ? 0.539 4.554 4.825 1.00 89.31 114 ILE A CA 1
ATOM 916 C C . ILE A 1 114 ? 2.014 4.944 4.950 1.00 89.31 114 ILE A C 1
ATOM 918 O O . ILE A 1 114 ? 2.664 5.246 3.946 1.00 89.31 114 ILE A O 1
ATOM 922 N N . ARG A 1 115 ? 2.562 4.943 6.170 1.00 86.94 115 ARG A N 1
ATOM 923 C CA . ARG A 1 115 ? 3.975 5.276 6.397 1.00 86.94 115 ARG A CA 1
ATOM 924 C C . ARG A 1 115 ? 4.901 4.271 5.718 1.00 86.94 115 ARG A C 1
ATOM 926 O O . ARG A 1 115 ? 5.889 4.693 5.122 1.00 86.94 115 ARG A O 1
ATOM 933 N N . PHE A 1 116 ? 4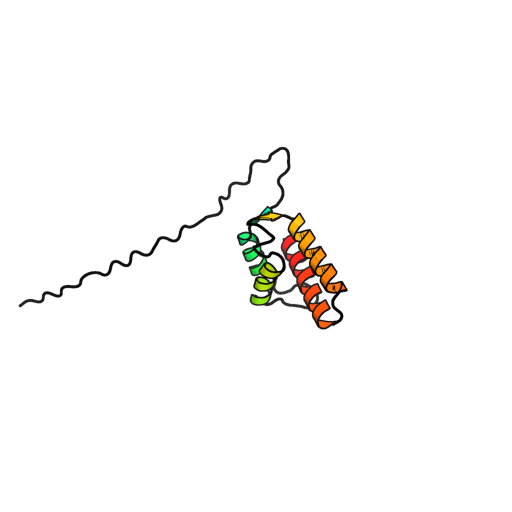.567 2.981 5.754 1.00 87.06 116 PHE A N 1
ATOM 934 C CA . PHE A 1 116 ? 5.322 1.947 5.052 1.00 87.06 116 PHE A CA 1
ATOM 935 C C . PHE A 1 116 ? 5.394 2.225 3.549 1.00 87.06 116 PHE A C 1
ATOM 937 O O . PHE A 1 116 ? 6.487 2.324 2.998 1.00 87.06 116 PHE A O 1
ATOM 944 N N . LEU A 1 117 ? 4.244 2.428 2.897 1.00 86.56 117 LEU A N 1
ATOM 945 C CA . LEU A 1 117 ? 4.182 2.713 1.460 1.00 86.56 117 LEU A CA 1
ATOM 946 C C . LEU A 1 117 ? 4.972 3.970 1.080 1.00 86.56 117 LEU A C 1
ATOM 948 O O . LEU A 1 117 ? 5.704 3.957 0.093 1.00 86.56 117 LEU A O 1
ATOM 952 N N . LYS A 1 118 ? 4.883 5.034 1.889 1.00 85.69 118 LYS A N 1
ATOM 953 C CA . LYS A 1 118 ? 5.686 6.253 1.692 1.00 85.69 118 LYS A CA 1
ATOM 954 C C . LYS A 1 118 ? 7.190 5.995 1.846 1.00 85.69 118 LYS A C 1
ATOM 956 O O . LYS A 1 118 ? 7.982 6.617 1.147 1.00 85.69 118 LYS A O 1
ATOM 961 N N . GLY A 1 119 ? 7.586 5.104 2.754 1.00 81.62 119 GLY A N 1
ATOM 962 C CA . GLY A 1 119 ? 8.985 4.732 2.974 1.00 81.62 119 GLY A CA 1
ATOM 963 C C . GLY A 1 119 ? 9.580 3.894 1.842 1.00 81.62 119 GLY A C 1
ATOM 964 O O . GLY A 1 119 ? 10.754 4.057 1.527 1.00 81.62 119 GLY A O 1
ATOM 965 N N . VAL A 1 120 ? 8.776 3.034 1.209 1.00 80.19 120 VAL A N 1
ATOM 966 C CA . VAL A 1 120 ? 9.212 2.197 0.077 1.00 80.19 120 VAL A CA 1
ATOM 967 C C . VAL A 1 120 ? 9.546 3.041 -1.158 1.00 80.19 120 VAL A C 1
ATOM 969 O O . VAL A 1 120 ? 10.515 2.738 -1.837 1.00 80.19 120 VAL A O 1
ATOM 972 N N . LEU A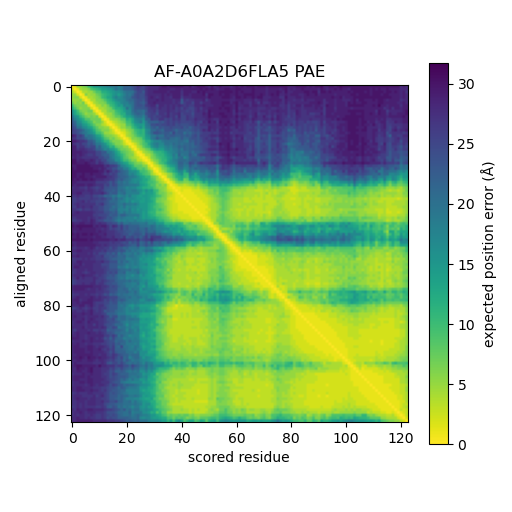 1 121 ? 8.780 4.102 -1.429 1.00 70.50 121 LEU A N 1
ATOM 973 C CA . LEU A 1 121 ? 8.957 4.972 -2.605 1.00 70.50 121 LEU A CA 1
ATOM 974 C C . LEU A 1 121 ? 10.107 5.982 -2.494 1.00 70.50 121 LEU A C 1
ATOM 976 O O . LEU A 1 121 ? 10.540 6.524 -3.505 1.00 70.50 121 LEU A O 1
ATOM 980 N N . LYS A 1 122 ? 10.564 6.291 -1.276 1.00 66.00 122 LYS A N 1
ATOM 981 C CA . LYS A 1 122 ? 11.656 7.253 -1.049 1.00 66.00 122 LYS A CA 1
ATOM 982 C C . LYS A 1 122 ? 13.056 6.644 -1.208 1.00 66.00 122 LYS A C 1
ATOM 984 O O . LYS A 1 122 ? 14.024 7.396 -1.139 1.00 66.00 122 LYS A O 1
ATOM 989 N N . LYS A 1 123 ? 13.159 5.321 -1.351 1.00 55.88 123 LYS A N 1
ATOM 990 C CA . LYS A 1 123 ? 14.412 4.595 -1.592 1.00 55.88 123 LYS A CA 1
ATOM 991 C C . LYS A 1 123 ? 14.583 4.316 -3.076 1.00 55.88 123 LYS A C 1
ATOM 993 O O . LYS A 1 123 ? 15.741 4.405 -3.528 1.00 55.88 123 LYS A O 1
#

Mean predicted aligned error: 13.63 Å

Radius of gyration: 22.83 Å; Cα contacts (8 Å, |Δi|>4): 70; chains: 1; bounding box: 42×80×44 Å